Protein AF-A0A2V7MMH3-F1 (afdb_monomer)

Mean predicted aligned error: 7.25 Å

Radius of gyration: 15.66 Å; Cα contacts (8 Å, |Δi|>4): 198; chains: 1; bounding box: 38×40×40 Å

Structure (mmCIF, N/CA/C/O backbone):
data_AF-A0A2V7MMH3-F1
#
_entry.id   AF-A0A2V7MMH3-F1
#
loop_
_atom_site.group_PDB
_atom_site.id
_atom_site.type_symbol
_atom_site.label_atom_id
_atom_site.label_alt_id
_atom_site.label_comp_id
_atom_site.label_asym_id
_atom_site.label_entity_id
_atom_site.label_seq_id
_atom_site.pdbx_PDB_ins_code
_atom_site.Cartn_x
_atom_site.Cartn_y
_atom_site.Cartn_z
_atom_site.occupancy
_atom_site.B_iso_or_equiv
_atom_site.auth_seq_id
_atom_site.auth_comp_id
_atom_site.auth_asym_id
_atom_site.auth_atom_id
_atom_site.pdbx_PDB_model_num
ATOM 1 N N . MET A 1 1 ? -11.528 -7.499 -0.938 1.00 85.56 1 MET A N 1
ATOM 2 C CA . MET A 1 1 ? -12.325 -6.264 -0.757 1.00 85.56 1 MET A CA 1
ATOM 3 C C . MET A 1 1 ? -13.768 -6.545 -0.390 1.00 85.56 1 MET A C 1
ATOM 5 O O . MET A 1 1 ? -14.197 -6.032 0.630 1.00 85.56 1 MET A O 1
ATOM 9 N N . ARG A 1 2 ? -14.490 -7.397 -1.131 1.00 89.44 2 ARG A N 1
ATOM 10 C CA . ARG A 1 2 ? -15.883 -7.765 -0.818 1.00 89.44 2 ARG A CA 1
ATOM 11 C C . ARG A 1 2 ? -16.135 -8.119 0.651 1.00 89.44 2 ARG A C 1
ATOM 13 O O . ARG A 1 2 ? -16.990 -7.501 1.267 1.00 89.44 2 ARG A O 1
ATOM 20 N N . GLU A 1 3 ? -15.343 -9.028 1.216 1.00 91.62 3 GLU A N 1
ATOM 21 C CA . GLU A 1 3 ? -15.500 -9.434 2.622 1.00 91.62 3 GLU A CA 1
ATOM 22 C C . GLU A 1 3 ? -15.171 -8.311 3.615 1.00 91.62 3 GLU A C 1
ATOM 24 O O . GLU A 1 3 ? -15.843 -8.171 4.630 1.00 91.62 3 GLU A O 1
ATOM 29 N N . LEU A 1 4 ? -14.188 -7.456 3.306 1.00 90.50 4 LEU A N 1
ATOM 30 C CA . LEU A 1 4 ? -13.890 -6.278 4.129 1.00 90.50 4 LEU A CA 1
ATOM 31 C C . LEU A 1 4 ? -15.087 -5.324 4.143 1.00 90.50 4 LEU A C 1
ATOM 33 O O . LEU A 1 4 ? -15.535 -4.919 5.209 1.00 90.50 4 LEU A O 1
ATOM 37 N N . VAL A 1 5 ? -15.650 -5.032 2.968 1.00 91.38 5 VAL A N 1
ATOM 38 C CA . VAL A 1 5 ? -16.828 -4.168 2.823 1.00 91.38 5 VAL A CA 1
ATOM 39 C C . VAL A 1 5 ? -18.045 -4.774 3.526 1.00 91.38 5 VAL A C 1
ATOM 41 O O . VAL A 1 5 ? -18.727 -4.066 4.263 1.00 91.38 5 VAL A O 1
ATOM 44 N N . ALA A 1 6 ? -18.296 -6.076 3.358 1.00 93.94 6 ALA A N 1
ATOM 45 C CA . ALA A 1 6 ? -19.392 -6.782 4.022 1.00 93.94 6 ALA A CA 1
ATOM 46 C C . ALA A 1 6 ? -19.256 -6.762 5.556 1.00 93.94 6 ALA A C 1
ATOM 48 O O . ALA A 1 6 ? -20.254 -6.634 6.261 1.00 93.94 6 ALA A O 1
ATOM 49 N N . ALA A 1 7 ? -18.026 -6.818 6.072 1.00 94.31 7 ALA A N 1
ATOM 50 C CA . ALA A 1 7 ? -17.721 -6.700 7.497 1.00 94.31 7 ALA A CA 1
ATOM 51 C C . ALA A 1 7 ? -17.667 -5.243 8.009 1.00 94.31 7 ALA A C 1
ATOM 53 O O . ALA A 1 7 ? -17.282 -5.014 9.158 1.00 94.31 7 ALA A O 1
ATOM 54 N N . GLY A 1 8 ? -18.001 -4.252 7.173 1.00 94.44 8 GLY A N 1
ATOM 55 C CA . GLY A 1 8 ? -17.945 -2.832 7.531 1.00 94.44 8 GLY A CA 1
ATOM 56 C C . GLY A 1 8 ? -16.526 -2.304 7.769 1.00 94.44 8 GLY A C 1
ATOM 57 O O . GLY A 1 8 ? -16.354 -1.306 8.466 1.00 94.44 8 GLY A O 1
ATOM 58 N N . LYS A 1 9 ? -15.504 -2.976 7.228 1.00 92.69 9 LYS A N 1
ATOM 59 C CA . LYS A 1 9 ? -14.095 -2.596 7.361 1.00 92.69 9 LYS A CA 1
ATOM 60 C C . LYS A 1 9 ? -13.674 -1.655 6.235 1.00 92.69 9 LYS A C 1
ATOM 62 O O . LYS A 1 9 ? -13.939 -1.918 5.060 1.00 92.69 9 LYS A O 1
ATOM 67 N N . SER A 1 10 ? -12.987 -0.570 6.587 1.00 94.81 10 SER A N 1
ATOM 68 C CA . SER A 1 10 ? -12.444 0.374 5.605 1.00 94.81 10 SER A CA 1
ATOM 69 C C . SER A 1 10 ? -11.209 -0.196 4.905 1.00 94.81 10 SER A C 1
ATOM 71 O O . SER A 1 10 ? -10.409 -0.906 5.516 1.00 94.81 10 SER A O 1
ATOM 73 N N . TRP A 1 11 ? -11.031 0.129 3.623 1.00 95.56 11 TRP A N 1
ATOM 74 C CA . TRP A 1 11 ? -9.849 -0.262 2.857 1.00 95.56 11 TRP A CA 1
ATOM 75 C C . TRP A 1 11 ? -9.414 0.843 1.892 1.00 95.56 11 TRP A C 1
ATOM 77 O O . TRP A 1 11 ? -10.263 1.587 1.404 1.00 95.56 11 TRP A O 1
ATOM 87 N N . LYS A 1 12 ? -8.111 0.937 1.601 1.00 96.81 12 LYS A N 1
ATOM 88 C CA . LYS A 1 12 ? -7.567 1.742 0.494 1.00 96.81 12 LYS A CA 1
ATOM 89 C C . LYS A 1 12 ? -6.390 1.043 -0.183 1.00 96.81 12 LYS A C 1
ATOM 91 O O . LYS A 1 12 ? -5.650 0.292 0.455 1.00 96.81 12 LYS A O 1
ATOM 96 N N . ALA A 1 13 ? -6.225 1.317 -1.475 1.00 96.00 13 ALA A N 1
ATOM 97 C CA . ALA A 1 13 ? -5.031 0.994 -2.244 1.00 96.00 13 ALA A CA 1
ATOM 98 C C . ALA A 1 13 ? -4.233 2.278 -2.500 1.00 96.00 13 ALA A C 1
ATOM 100 O O . ALA A 1 13 ? -4.731 3.185 -3.165 1.00 96.00 13 ALA A O 1
ATOM 101 N N . TYR A 1 14 ? -3.013 2.346 -1.979 1.00 97.62 14 TYR A N 1
ATOM 102 C CA . TYR A 1 14 ? -2.077 3.451 -2.158 1.00 97.62 14 TYR A CA 1
ATOM 103 C C . TYR A 1 14 ? -1.096 3.092 -3.274 1.00 97.62 14 TYR A C 1
ATOM 105 O O . TYR A 1 14 ? -0.255 2.210 -3.102 1.00 97.62 14 TYR A O 1
ATOM 113 N N . ILE A 1 15 ? -1.230 3.748 -4.425 1.00 97.19 15 ILE A N 1
ATOM 114 C CA . ILE A 1 15 ? -0.574 3.329 -5.669 1.00 97.19 15 ILE A CA 1
ATOM 115 C C . ILE A 1 15 ? 0.358 4.436 -6.155 1.00 97.19 15 ILE A C 1
ATOM 117 O O . ILE A 1 15 ? -0.065 5.571 -6.404 1.00 97.19 15 ILE A O 1
ATOM 121 N N . GLU A 1 16 ? 1.644 4.133 -6.283 1.00 96.31 16 GLU A N 1
ATOM 122 C CA . GLU A 1 16 ? 2.617 5.084 -6.809 1.00 96.31 16 GLU A CA 1
ATOM 123 C C . GLU A 1 16 ? 2.469 5.195 -8.334 1.00 96.31 16 GLU A C 1
ATOM 125 O O . GLU A 1 16 ? 2.313 4.198 -9.035 1.00 96.31 16 GLU A O 1
ATOM 130 N N . GLY A 1 17 ? 2.461 6.423 -8.858 1.00 94.75 17 GLY A N 1
ATOM 131 C CA . GLY A 1 17 ? 2.187 6.683 -10.278 1.00 94.75 17 GLY A CA 1
ATOM 132 C C . GLY A 1 17 ? 0.702 6.798 -10.640 1.00 94.75 17 GLY A C 1
ATOM 133 O O . GLY A 1 17 ? 0.387 7.077 -11.793 1.00 94.75 17 GLY A O 1
ATOM 134 N N . TYR A 1 18 ? -0.228 6.655 -9.686 1.00 95.94 18 TYR A N 1
ATOM 135 C CA . TYR A 1 18 ? -1.660 6.856 -9.947 1.00 95.94 18 TYR A CA 1
ATOM 136 C C . TYR A 1 18 ? -1.958 8.234 -10.583 1.00 95.94 18 TYR A C 1
ATOM 138 O O . TYR A 1 18 ? -1.438 9.240 -10.096 1.00 95.94 18 TYR A O 1
ATOM 146 N N . PRO A 1 19 ? -2.821 8.325 -11.620 1.00 93.94 19 PRO A N 1
ATOM 147 C CA . PRO A 1 19 ? -3.635 7.252 -12.210 1.00 93.94 19 PRO A CA 1
ATOM 148 C C . PRO A 1 19 ? -2.939 6.434 -13.315 1.00 93.94 19 PRO A C 1
ATOM 150 O O . PRO A 1 19 ? -3.541 5.498 -13.832 1.00 93.94 19 PRO A O 1
ATOM 153 N N . SER A 1 20 ? -1.691 6.747 -13.663 1.00 94.00 20 SER A N 1
ATOM 154 C CA . SER A 1 20 ? -0.904 6.080 -14.710 1.00 94.00 20 SER A CA 1
ATOM 155 C C . SER A 1 20 ? 0.069 5.055 -14.111 1.00 94.00 20 SER A C 1
ATOM 157 O O . SER A 1 20 ? 1.282 5.257 -14.112 1.00 94.00 20 SER A O 1
ATOM 159 N N . TYR A 1 21 ? -0.474 3.964 -13.573 1.00 93.56 21 TYR A N 1
ATOM 160 C CA . TYR A 1 21 ? 0.273 2.880 -12.922 1.00 93.56 21 TYR A CA 1
ATOM 161 C C . TYR A 1 21 ? 0.212 1.582 -13.737 1.00 93.56 21 TYR A C 1
ATOM 163 O O . TYR A 1 21 ? -0.660 1.414 -14.593 1.00 93.56 21 TYR A O 1
ATOM 171 N N . ASP A 1 22 ? 1.108 0.636 -13.444 1.00 91.50 22 ASP A N 1
ATOM 172 C CA . ASP A 1 22 ? 1.017 -0.710 -14.009 1.00 91.50 22 ASP A CA 1
ATOM 173 C C . ASP A 1 22 ? -0.076 -1.512 -13.286 1.00 91.50 22 ASP A C 1
ATOM 175 O O . ASP A 1 22 ? 0.079 -1.957 -12.144 1.00 91.50 22 ASP A O 1
ATOM 179 N N . ALA A 1 23 ? -1.211 -1.686 -13.964 1.00 91.62 23 ALA A N 1
ATOM 180 C CA . ALA A 1 23 ? -2.365 -2.388 -13.422 1.00 91.62 23 ALA A CA 1
ATOM 181 C C . ALA A 1 23 ? -2.066 -3.849 -13.059 1.00 91.62 23 ALA A C 1
ATOM 183 O O . ALA A 1 23 ? -2.749 -4.387 -12.188 1.00 91.62 23 ALA A O 1
ATOM 184 N N . ASN A 1 24 ? -1.047 -4.482 -13.656 1.00 89.75 24 ASN A N 1
ATOM 185 C CA . ASN A 1 24 ? -0.671 -5.867 -13.352 1.00 89.75 24 ASN A CA 1
ATOM 186 C C . ASN A 1 24 ? -0.287 -6.071 -11.876 1.00 89.75 24 ASN A C 1
ATOM 188 O O . ASN A 1 24 ? -0.512 -7.156 -11.346 1.00 89.75 24 ASN A O 1
ATOM 192 N N . HIS A 1 25 ? 0.181 -5.021 -11.189 1.00 88.44 25 HIS A N 1
ATOM 193 C CA . HIS A 1 25 ? 0.586 -5.062 -9.771 1.00 88.44 25 HIS A CA 1
ATOM 194 C C . HIS A 1 25 ? -0.485 -4.542 -8.814 1.00 88.44 25 HIS A C 1
ATOM 196 O O . HIS A 1 25 ? -0.281 -4.467 -7.601 1.00 88.44 25 HIS A O 1
ATOM 202 N N . VAL A 1 26 ? -1.659 -4.198 -9.347 1.00 91.94 26 VAL A N 1
ATOM 203 C CA . VAL A 1 26 ? -2.787 -3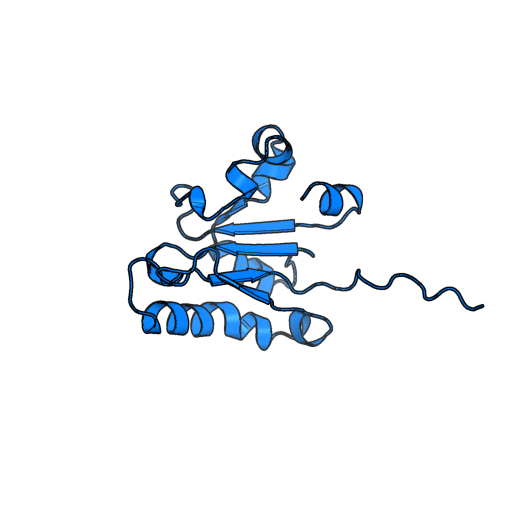.681 -8.576 1.00 91.94 26 VAL A CA 1
ATOM 204 C C . VAL A 1 26 ? -4.017 -4.545 -8.872 1.00 91.94 26 VAL A C 1
ATOM 206 O O . VAL A 1 26 ? -4.860 -4.157 -9.687 1.00 91.94 26 VAL A O 1
ATOM 209 N N . PRO A 1 27 ? -4.178 -5.704 -8.197 1.00 91.19 27 PRO A N 1
ATOM 210 C CA . PRO A 1 27 ? -5.286 -6.636 -8.432 1.00 91.19 27 PRO A CA 1
ATOM 211 C C . PRO A 1 27 ? -6.674 -5.982 -8.382 1.00 91.19 27 PRO A C 1
ATOM 213 O O . PRO A 1 27 ? -7.569 -6.356 -9.140 1.00 91.19 27 PRO A O 1
ATOM 216 N N . MET A 1 28 ? -6.848 -4.958 -7.537 1.00 91.62 28 MET A N 1
ATOM 217 C CA . MET A 1 28 ? -8.098 -4.201 -7.391 1.00 91.62 28 MET A CA 1
ATOM 218 C C . MET A 1 28 ? -8.593 -3.582 -8.696 1.00 91.62 28 MET A C 1
ATOM 220 O O . MET A 1 28 ? -9.801 -3.462 -8.890 1.00 91.62 28 MET A O 1
ATOM 224 N N . SER A 1 29 ? -7.682 -3.261 -9.613 1.00 91.94 29 SER A N 1
ATOM 225 C CA . SER A 1 29 ? -7.999 -2.718 -10.936 1.00 91.94 29 SER A CA 1
ATOM 226 C C . SER A 1 29 ? -8.815 -3.688 -11.788 1.00 91.94 29 SER A C 1
ATOM 228 O O . SER A 1 29 ? -9.487 -3.264 -12.723 1.00 91.94 29 SER A O 1
ATOM 230 N N . TYR A 1 30 ? -8.782 -4.988 -11.484 1.00 93.44 30 TYR A N 1
ATOM 231 C CA . TYR A 1 30 ? -9.476 -6.025 -12.247 1.00 93.44 30 TYR A CA 1
ATOM 232 C C . TYR A 1 30 ? -10.783 -6.486 -11.601 1.00 93.44 30 TYR A C 1
ATOM 234 O O . TYR A 1 30 ? -11.580 -7.173 -12.243 1.00 93.44 30 TYR A O 1
ATOM 242 N N . PHE A 1 31 ? -11.048 -6.108 -10.350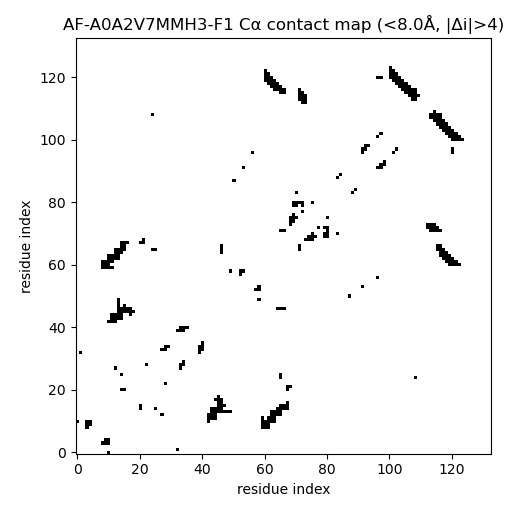 1.00 94.12 31 PHE A N 1
ATOM 243 C CA . PHE A 1 31 ? -12.254 -6.546 -9.658 1.00 94.12 31 PHE A CA 1
ATOM 244 C C . PHE A 1 31 ? -13.471 -5.735 -10.115 1.00 94.12 31 PHE A C 1
ATOM 246 O O . PHE A 1 31 ? -13.536 -4.513 -9.964 1.00 94.12 31 PHE A O 1
ATOM 253 N N . ALA A 1 32 ? -14.463 -6.425 -10.683 1.00 94.88 32 ALA A N 1
ATOM 254 C CA . ALA A 1 32 ? -15.667 -5.796 -11.225 1.00 94.88 32 ALA A CA 1
ATOM 255 C C . ALA A 1 32 ? -16.491 -5.057 -10.155 1.00 94.88 32 ALA A C 1
ATOM 257 O O . ALA A 1 32 ? -17.089 -4.026 -10.449 1.00 94.88 32 ALA A O 1
ATOM 258 N N . ASP A 1 33 ? -16.494 -5.547 -8.913 1.00 93.31 33 ASP A N 1
ATOM 259 C CA . ASP A 1 33 ? -17.164 -4.904 -7.775 1.00 93.31 33 ASP A CA 1
ATOM 260 C C . ASP A 1 33 ? -16.444 -3.645 -7.265 1.00 93.31 33 ASP A C 1
ATOM 262 O O . ASP A 1 33 ? -17.035 -2.877 -6.507 1.00 93.31 33 ASP A O 1
ATOM 266 N N . ILE A 1 34 ? -15.215 -3.393 -7.725 1.00 95.00 34 ILE A N 1
ATOM 267 C CA . ILE A 1 34 ? -14.509 -2.120 -7.548 1.00 95.00 34 ILE A CA 1
ATOM 268 C C . ILE A 1 34 ? -14.753 -1.229 -8.763 1.00 95.00 34 ILE A C 1
ATOM 270 O O . ILE A 1 34 ? -15.281 -0.129 -8.626 1.00 95.00 34 ILE A O 1
ATOM 274 N N . ARG A 1 35 ? -14.446 -1.720 -9.970 1.00 93.44 35 ARG A N 1
ATOM 275 C CA . ARG A 1 35 ? -14.559 -0.945 -11.216 1.00 93.44 35 ARG A CA 1
ATOM 276 C C . ARG A 1 35 ? -15.955 -0.394 -11.488 1.00 93.44 35 ARG A C 1
ATOM 278 O O . ARG A 1 35 ? -16.081 0.716 -11.993 1.00 93.44 35 ARG A O 1
ATOM 285 N N . ASN A 1 36 ? -16.991 -1.171 -11.182 1.00 95.62 36 ASN A N 1
ATOM 286 C CA . ASN A 1 36 ? -18.376 -0.797 -11.469 1.00 95.62 36 ASN A CA 1
ATOM 287 C C . ASN A 1 36 ? -19.053 -0.094 -10.281 1.00 95.62 36 ASN A C 1
ATOM 289 O O . ASN A 1 36 ? -20.252 0.171 -10.332 1.00 95.62 36 ASN A O 1
ATOM 293 N N . ASN A 1 37 ? -18.314 0.196 -9.206 1.00 96.25 37 ASN A N 1
ATOM 294 C CA . ASN A 1 37 ? -18.823 0.870 -8.020 1.00 96.25 37 ASN A CA 1
ATOM 295 C C . ASN A 1 37 ? -17.965 2.113 -7.725 1.00 96.25 37 ASN A C 1
ATOM 297 O O . ASN A 1 37 ? -16.877 1.976 -7.165 1.00 96.25 37 ASN A O 1
ATOM 301 N N . PRO A 1 38 ? -18.446 3.332 -8.037 1.00 96.31 38 PRO A N 1
ATOM 302 C CA . PRO A 1 38 ? -17.680 4.564 -7.843 1.00 96.31 38 PRO A CA 1
ATOM 303 C C . PRO A 1 38 ? -17.170 4.768 -6.411 1.00 96.31 38 PRO A C 1
ATOM 305 O O . PRO A 1 38 ? -16.063 5.263 -6.219 1.00 96.31 38 PRO A O 1
ATOM 308 N N . THR A 1 39 ? -17.936 4.342 -5.401 1.00 95.69 39 THR A N 1
ATOM 309 C CA . THR A 1 39 ? -17.518 4.417 -3.995 1.00 95.69 39 THR A CA 1
ATOM 310 C C . THR A 1 39 ? -16.323 3.510 -3.713 1.00 95.69 39 THR A C 1
ATOM 312 O O . THR A 1 39 ? -15.429 3.895 -2.971 1.00 95.69 39 THR A O 1
ATOM 315 N N . GLN A 1 40 ? -16.283 2.316 -4.307 1.00 96.44 40 GLN A N 1
ATOM 316 C CA . GLN A 1 40 ? -15.152 1.400 -4.143 1.00 96.44 40 GLN A CA 1
ATOM 317 C C . GLN A 1 40 ? -13.956 1.817 -5.001 1.00 96.44 40 GLN A C 1
ATOM 319 O O . GLN A 1 40 ? -12.822 1.731 -4.540 1.00 96.44 40 GLN A O 1
ATOM 324 N N . ALA A 1 41 ? -14.192 2.316 -6.216 1.00 96.25 41 ALA A N 1
ATOM 325 C CA . ALA A 1 41 ? -13.143 2.861 -7.071 1.00 96.25 41 ALA A CA 1
ATOM 326 C C . ALA A 1 41 ? -12.418 4.049 -6.410 1.00 96.25 41 ALA A C 1
ATOM 328 O O . ALA A 1 41 ? -11.204 4.172 -6.543 1.00 96.25 41 ALA A O 1
ATOM 329 N N . ALA A 1 42 ? 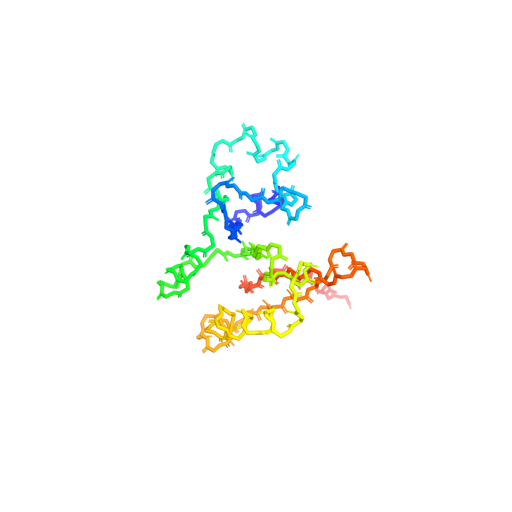-13.129 4.868 -5.625 1.00 96.94 42 ALA A N 1
ATOM 330 C CA . ALA A 1 42 ? -12.548 5.983 -4.874 1.00 96.94 42 ALA A CA 1
ATOM 331 C C . ALA A 1 42 ? -11.549 5.563 -3.774 1.00 96.94 42 ALA A C 1
ATOM 333 O O . ALA A 1 42 ? -10.812 6.408 -3.270 1.00 96.94 42 ALA A O 1
ATOM 334 N N . ASN A 1 43 ? -11.488 4.276 -3.410 1.00 97.44 43 ASN A N 1
ATOM 335 C CA . ASN A 1 43 ? -10.493 3.757 -2.465 1.00 97.44 43 ASN A CA 1
ATOM 336 C C . ASN A 1 43 ? -9.122 3.502 -3.114 1.00 97.44 43 ASN A C 1
ATOM 338 O O . ASN A 1 43 ? -8.162 3.205 -2.401 1.00 97.44 43 ASN A O 1
ATOM 342 N N . MET A 1 44 ? -9.008 3.602 -4.442 1.00 97.56 44 MET A N 1
ATOM 343 C CA . MET A 1 44 ? -7.729 3.583 -5.154 1.00 97.56 44 MET A CA 1
ATOM 344 C C . MET A 1 44 ? -7.208 5.015 -5.266 1.00 97.56 44 MET A C 1
ATOM 346 O O . MET A 1 44 ? -7.819 5.858 -5.920 1.00 97.56 44 MET A O 1
ATOM 350 N N . VAL A 1 45 ? -6.097 5.299 -4.591 1.00 98.06 45 VAL A N 1
ATOM 351 C CA . VAL A 1 45 ? -5.582 6.660 -4.410 1.00 98.06 45 VAL A CA 1
ATOM 352 C C . VAL A 1 45 ? -4.090 6.743 -4.741 1.00 98.06 45 VAL A C 1
ATOM 354 O O . VAL A 1 45 ? -3.382 5.734 -4.651 1.00 98.06 45 VAL A O 1
ATOM 357 N N . PRO A 1 46 ? -3.573 7.940 -5.083 1.00 98.31 46 PRO A N 1
ATOM 358 C CA . PRO A 1 46 ? -2.136 8.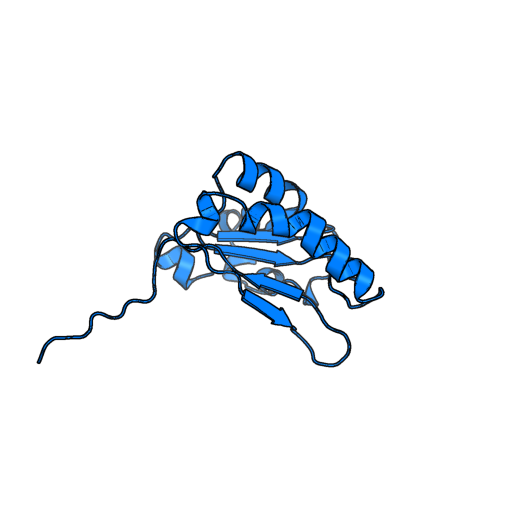161 -5.175 1.00 98.31 46 PRO A CA 1
ATOM 359 C C . PRO A 1 46 ? -1.415 7.779 -3.884 1.00 98.31 46 PRO A C 1
ATOM 361 O O . PRO A 1 46 ? -1.886 8.080 -2.786 1.00 98.31 46 PRO A O 1
ATOM 364 N N . PHE A 1 47 ? -0.237 7.169 -4.018 1.00 97.69 47 PHE A N 1
ATOM 365 C CA . PHE A 1 47 ? 0.582 6.767 -2.874 1.00 97.69 47 PHE A CA 1
ATOM 366 C C . PHE A 1 47 ? 0.906 7.925 -1.920 1.00 97.69 47 PHE A C 1
ATOM 368 O O . PHE A 1 47 ? 0.979 7.721 -0.713 1.00 97.6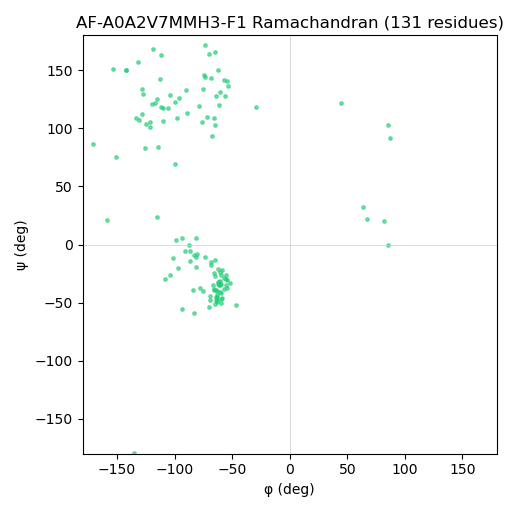9 47 PHE A O 1
ATOM 375 N N . THR A 1 48 ? 1.001 9.160 -2.421 1.00 97.56 48 THR A N 1
ATOM 376 C CA . THR A 1 48 ? 1.222 10.359 -1.594 1.00 97.56 48 THR A CA 1
ATOM 377 C C . THR A 1 48 ? 0.178 10.546 -0.485 1.00 97.56 48 THR A C 1
ATOM 379 O O . THR A 1 48 ? 0.503 11.105 0.561 1.00 97.56 48 THR A O 1
ATOM 382 N N . GLN A 1 49 ? -1.042 10.021 -0.653 1.00 98.44 49 GLN A N 1
ATOM 383 C CA . GLN A 1 49 ? -2.087 10.043 0.374 1.00 98.44 49 GLN A CA 1
ATOM 384 C C . GLN A 1 49 ? -1.723 9.201 1.610 1.00 98.44 49 GLN A C 1
ATOM 386 O O . GLN A 1 49 ? -2.222 9.478 2.698 1.00 98.44 49 GLN A O 1
ATOM 391 N N . PHE A 1 50 ? -0.851 8.194 1.475 1.00 96.88 50 PHE A N 1
ATOM 392 C CA . PHE A 1 50 ? -0.449 7.320 2.581 1.00 96.88 50 PHE A CA 1
ATOM 393 C C . PHE A 1 50 ? 0.192 8.110 3.725 1.00 96.88 50 PHE A C 1
ATOM 395 O O . PHE A 1 50 ? -0.203 7.953 4.878 1.00 96.88 50 PHE A O 1
ATOM 402 N N . ALA A 1 51 ? 1.129 9.008 3.407 1.00 96.44 51 ALA A N 1
ATOM 403 C CA . ALA A 1 51 ? 1.799 9.834 4.408 1.00 96.44 51 ALA A CA 1
ATOM 404 C C . ALA A 1 51 ? 0.819 10.782 5.118 1.00 96.44 51 ALA A C 1
ATOM 406 O O . ALA A 1 51 ? 0.897 10.953 6.334 1.00 96.44 51 ALA A O 1
ATOM 407 N N . THR A 1 52 ? -0.136 11.359 4.380 1.00 97.69 52 THR A N 1
ATOM 408 C CA . THR A 1 52 ? -1.198 12.201 4.951 1.00 97.69 52 THR A CA 1
ATOM 409 C C . THR A 1 52 ? -2.104 11.407 5.889 1.00 97.69 52 THR A C 1
ATOM 411 O O . THR A 1 52 ? -2.363 11.846 7.007 1.00 97.69 52 THR A O 1
ATOM 414 N N . ASP A 1 53 ? -2.563 10.229 5.463 1.00 96.44 53 ASP A N 1
ATOM 415 C CA . ASP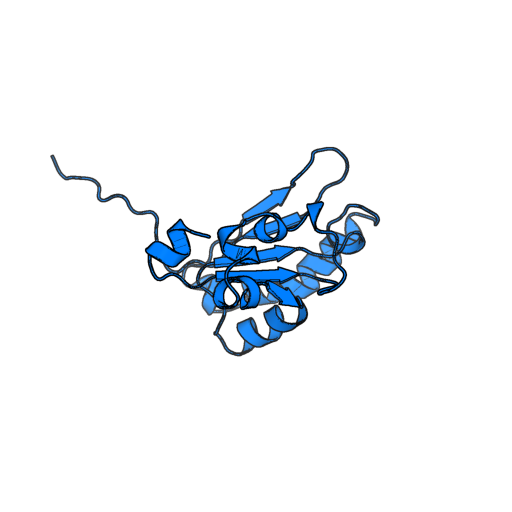 A 1 53 ? -3.437 9.382 6.275 1.00 96.44 53 ASP A CA 1
ATOM 416 C C . ASP A 1 53 ? -2.711 8.856 7.525 1.00 96.44 53 ASP A C 1
ATOM 418 O O . ASP A 1 53 ? -3.302 8.809 8.603 1.00 96.44 53 ASP A O 1
ATOM 422 N N . LEU A 1 54 ? -1.424 8.508 7.408 1.00 94.56 54 LEU A N 1
ATOM 423 C CA . LEU A 1 54 ? -0.581 8.100 8.533 1.00 94.56 54 LEU A CA 1
ATOM 424 C C . LEU A 1 54 ? -0.409 9.237 9.547 1.00 94.56 54 LEU A C 1
ATOM 426 O O . LEU A 1 54 ? -0.641 9.028 10.736 1.00 94.56 54 LEU A O 1
ATOM 430 N N . ALA A 1 55 ? -0.049 10.439 9.089 1.00 95.19 55 ALA A N 1
ATOM 431 C CA . ALA A 1 55 ? 0.161 11.596 9.960 1.00 95.19 55 ALA A CA 1
ATOM 432 C C . ALA A 1 55 ? -1.116 12.015 10.708 1.00 95.19 55 ALA A C 1
ATOM 434 O O . ALA A 1 55 ? -1.046 12.445 11.858 1.00 95.19 55 ALA A O 1
ATOM 435 N N . ASN A 1 56 ? -2.281 11.851 10.076 1.00 95.62 56 ASN A N 1
ATOM 436 C CA . ASN A 1 56 ? -3.578 12.187 10.665 1.00 95.62 56 ASN A CA 1
ATOM 437 C C . ASN A 1 56 ? -4.192 11.048 11.496 1.00 95.62 56 ASN A C 1
ATOM 439 O O . ASN A 1 56 ? -5.249 11.232 12.096 1.00 95.62 56 ASN A O 1
ATOM 443 N N . GLY A 1 57 ? -3.574 9.865 11.513 1.00 92.56 57 GLY A N 1
ATOM 444 C CA . GLY A 1 57 ? -4.130 8.675 12.155 1.00 92.56 57 GLY A CA 1
ATOM 445 C C . GLY A 1 57 ? -5.430 8.167 11.538 1.00 92.56 57 GLY A C 1
ATOM 446 O O . GLY A 1 57 ? -6.273 7.603 12.229 1.00 92.56 57 GLY A O 1
ATOM 447 N N . THR A 1 58 ? -5.583 8.351 10.229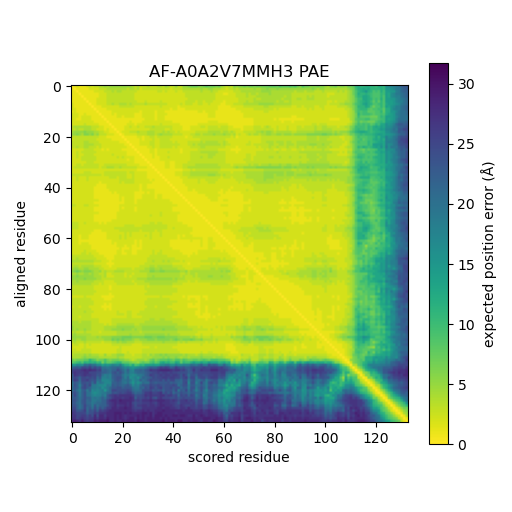 1.00 94.44 58 THR A N 1
ATOM 448 C CA . THR A 1 58 ? -6.771 7.981 9.448 1.00 94.44 58 THR A CA 1
ATOM 449 C C . THR A 1 58 ? -6.483 6.887 8.419 1.00 94.44 58 THR A C 1
ATOM 451 O O . THR A 1 58 ? -7.185 6.789 7.409 1.00 94.44 58 THR A O 1
ATOM 454 N N . LEU A 1 59 ? -5.443 6.074 8.634 1.00 93.75 59 LEU A N 1
ATOM 455 C CA . LEU A 1 59 ? -5.218 4.879 7.819 1.00 93.75 59 LEU A CA 1
ATOM 456 C C . LEU A 1 59 ? -6.449 3.954 7.881 1.00 93.75 59 LEU A C 1
ATOM 458 O O . LEU A 1 59 ? -7.079 3.828 8.935 1.00 93.75 59 LEU A O 1
ATOM 462 N N . PRO A 1 60 ? -6.823 3.304 6.766 1.00 94.25 60 PRO A N 1
ATOM 463 C CA . PRO A 1 60 ? -7.914 2.347 6.759 1.00 94.25 60 PRO A CA 1
ATOM 464 C C . PRO A 1 60 ? -7.523 1.074 7.511 1.00 94.25 60 PRO A C 1
ATOM 466 O O . PRO A 1 60 ? -6.347 0.765 7.690 1.00 94.25 60 PRO A O 1
ATOM 469 N N . GLN A 1 61 ? -8.529 0.274 7.857 1.00 92.62 61 GLN A N 1
ATOM 470 C CA . GLN A 1 61 ? -8.322 -1.030 8.487 1.00 92.62 61 GLN A CA 1
ATOM 471 C C . GLN A 1 61 ? -7.691 -2.062 7.553 1.00 92.62 61 GLN A C 1
ATOM 473 O O . GLN A 1 61 ? -7.277 -3.107 8.042 1.00 92.62 61 GLN A O 1
ATOM 478 N N . PHE A 1 62 ? -7.679 -1.806 6.239 1.00 93.75 62 PHE A N 1
ATOM 479 C CA . PHE A 1 62 ? -6.907 -2.534 5.239 1.00 93.75 62 PHE A CA 1
ATOM 480 C C . PHE A 1 62 ? -6.188 -1.583 4.282 1.00 93.75 62 PHE A C 1
ATOM 482 O O . PHE A 1 62 ? -6.818 -0.949 3.434 1.00 93.75 62 PHE A O 1
ATOM 489 N N . SER A 1 63 ? -4.864 -1.506 4.396 1.00 95.00 63 SER A N 1
ATOM 490 C CA . SER A 1 63 ? -4.010 -0.758 3.465 1.00 95.00 63 SER A CA 1
ATOM 491 C C . SER A 1 63 ? -3.275 -1.707 2.523 1.00 95.00 63 SER A C 1
ATOM 493 O O . SER A 1 63 ? -2.613 -2.635 2.985 1.00 95.00 63 SER A O 1
ATOM 495 N N . PHE A 1 64 ? -3.360 -1.445 1.219 1.00 94.50 64 PHE A N 1
ATOM 496 C CA . PHE A 1 64 ? -2.586 -2.133 0.185 1.00 94.50 64 PHE A CA 1
ATOM 497 C C . PHE A 1 64 ? -1.687 -1.126 -0.513 1.00 94.50 64 PHE A C 1
ATOM 499 O O . PHE A 1 64 ? -2.185 -0.134 -1.038 1.00 94.50 64 PHE A O 1
ATOM 506 N N . ILE A 1 65 ? -0.380 -1.350 -0.494 1.00 96.06 65 ILE A N 1
ATOM 507 C CA . ILE A 1 65 ? 0.591 -0.392 -1.023 1.00 96.06 65 ILE A CA 1
ATOM 508 C C . ILE A 1 65 ? 1.305 -1.015 -2.216 1.00 96.06 65 ILE A C 1
ATOM 510 O O . ILE A 1 65 ? 1.898 -2.084 -2.076 1.00 96.06 65 ILE A O 1
ATOM 514 N N . THR A 1 66 ? 1.278 -0.316 -3.349 1.00 94.56 66 THR A N 1
ATOM 515 C CA . THR A 1 66 ? 1.954 -0.720 -4.587 1.00 94.56 66 THR A CA 1
ATOM 516 C C . THR A 1 66 ? 2.935 0.379 -5.005 1.00 94.56 66 THR A C 1
ATOM 518 O O . THR A 1 66 ? 2.488 1.433 -5.475 1.00 94.56 66 THR A O 1
ATOM 521 N N . PRO A 1 67 ? 4.253 0.176 -4.820 1.00 95.00 67 PRO A N 1
ATOM 522 C CA . PRO A 1 67 ? 5.276 1.060 -5.375 1.00 95.00 67 PRO A CA 1
ATOM 523 C C . PRO A 1 67 ? 5.269 1.022 -6.911 1.00 95.00 67 PRO A C 1
ATOM 525 O O . PRO A 1 67 ? 4.669 0.137 -7.521 1.00 95.00 67 PRO A O 1
ATOM 528 N N . ASN A 1 68 ? 5.940 1.977 -7.553 1.00 93.69 68 ASN A N 1
ATOM 529 C CA . ASN A 1 68 ? 6.135 1.932 -9.004 1.00 93.69 68 ASN A CA 1
ATOM 530 C C . ASN A 1 68 ? 7.177 0.861 -9.391 1.00 93.69 68 ASN A C 1
ATOM 532 O O . ASN A 1 68 ? 7.880 0.342 -8.529 1.00 93.69 68 ASN A O 1
ATOM 536 N N . LEU A 1 69 ? 7.334 0.591 -10.691 1.00 90.88 69 LEU A N 1
ATOM 537 C CA . LEU A 1 69 ? 8.233 -0.457 -11.207 1.00 90.88 69 LEU A CA 1
ATOM 538 C C . LEU A 1 69 ? 9.717 -0.289 -10.821 1.00 90.88 69 LEU A C 1
ATOM 540 O O . LEU A 1 69 ? 10.485 -1.242 -10.858 1.00 90.88 69 LEU A O 1
ATOM 544 N N . CYS A 1 70 ? 10.167 0.916 -10.468 1.00 90.94 70 CYS A N 1
ATOM 545 C CA . CYS A 1 70 ? 11.531 1.117 -9.974 1.00 90.94 70 CYS A CA 1
ATOM 546 C C . CYS A 1 70 ? 11.615 0.831 -8.465 1.00 90.94 70 CYS A C 1
ATOM 548 O O . CYS A 1 70 ? 12.572 0.234 -7.976 1.00 90.94 70 CYS A O 1
ATOM 550 N N . ASN A 1 71 ? 10.594 1.233 -7.716 1.00 92.56 71 ASN A N 1
ATOM 551 C CA . ASN A 1 71 ? 10.562 1.133 -6.262 1.00 92.56 71 ASN A CA 1
ATOM 552 C C . ASN A 1 71 ? 10.046 -0.218 -5.745 1.00 92.56 71 ASN A C 1
ATOM 554 O O . ASN A 1 71 ? 10.227 -0.519 -4.567 1.00 92.56 71 ASN A O 1
ATOM 558 N N . ASP A 1 72 ? 9.418 -1.035 -6.593 1.00 86.00 72 ASP A N 1
ATOM 559 C CA . ASP A 1 72 ? 8.938 -2.369 -6.228 1.00 86.00 72 ASP A CA 1
ATOM 560 C C . ASP A 1 72 ? 10.032 -3.444 -6.312 1.00 86.00 72 ASP A C 1
ATOM 562 O O . ASP A 1 72 ? 9.809 -4.510 -5.747 1.00 86.00 72 ASP A O 1
ATOM 566 N N . ALA A 1 73 ? 11.209 -3.110 -6.875 1.00 86.25 73 ALA A N 1
ATOM 567 C CA . ALA A 1 73 ? 12.346 -3.974 -7.237 1.00 86.25 73 ALA A CA 1
ATOM 568 C C . ALA A 1 73 ? 12.238 -4.730 -8.583 1.00 86.25 73 ALA A C 1
ATOM 570 O O . ALA A 1 73 ? 12.991 -5.682 -8.821 1.00 86.25 73 ALA A O 1
ATOM 571 N N . HIS A 1 74 ? 11.385 -4.264 -9.499 1.00 85.50 74 HIS A N 1
ATOM 572 C CA . HIS A 1 74 ? 11.283 -4.829 -10.842 1.00 85.50 74 HIS A CA 1
ATOM 573 C C . HIS A 1 74 ? 12.328 -4.284 -11.831 1.00 85.50 74 HIS A C 1
ATOM 575 O O . HIS A 1 74 ? 13.112 -5.051 -12.388 1.00 85.50 74 HIS A O 1
ATOM 581 N N . ASP A 1 75 ? 12.350 -2.966 -12.049 1.00 88.00 75 ASP A N 1
ATOM 582 C CA . ASP A 1 75 ? 13.165 -2.309 -13.086 1.00 88.00 75 ASP A CA 1
ATOM 583 C C . ASP A 1 75 ? 14.492 -1.753 -12.548 1.00 88.00 75 ASP A C 1
ATOM 585 O O . ASP A 1 75 ? 15.428 -1.491 -13.307 1.00 88.00 75 ASP A O 1
ATOM 589 N N . CYS A 1 76 ? 14.576 -1.544 -11.233 1.00 89.69 76 CYS A N 1
ATOM 590 C CA . CYS A 1 76 ? 15.718 -0.927 -10.566 1.00 89.69 76 CYS A CA 1
ATOM 591 C C . CYS A 1 76 ? 16.373 -1.871 -9.550 1.00 89.69 76 CYS A C 1
ATOM 593 O O . CYS A 1 76 ? 15.852 -2.928 -9.198 1.00 89.69 76 CYS A O 1
ATOM 595 N N . ALA A 1 77 ? 17.5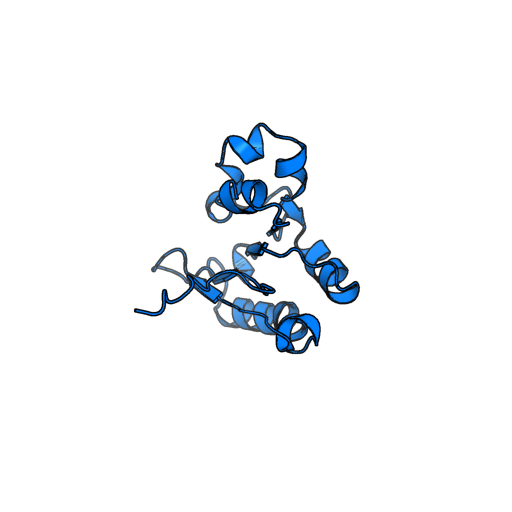57 -1.486 -9.069 1.00 89.31 77 ALA A N 1
ATOM 596 C CA . ALA A 1 77 ? 18.308 -2.280 -8.104 1.00 89.31 77 ALA A CA 1
ATOM 597 C C . ALA A 1 77 ? 17.550 -2.450 -6.776 1.00 89.31 77 ALA A C 1
ATOM 599 O O . ALA A 1 77 ? 16.860 -1.540 -6.322 1.00 89.31 77 ALA A O 1
ATOM 600 N N . LEU A 1 78 ? 17.787 -3.571 -6.085 1.00 87.69 78 LEU A N 1
ATOM 601 C CA . LEU A 1 78 ? 17.201 -3.848 -4.764 1.00 87.69 78 LEU A CA 1
ATOM 602 C C . LEU A 1 78 ? 17.463 -2.735 -3.736 1.00 87.69 78 LEU A C 1
ATOM 604 O O . LEU A 1 78 ? 16.628 -2.496 -2.871 1.00 87.69 78 LEU A O 1
ATOM 608 N N . SER A 1 79 ? 18.590 -2.025 -3.839 1.00 90.75 79 SER A N 1
ATOM 609 C CA . SER A 1 79 ? 18.901 -0.884 -2.969 1.00 90.75 79 SER A CA 1
ATOM 610 C C . SER A 1 79 ? 17.939 0.295 -3.147 1.00 90.75 79 SER A C 1
ATOM 612 O O . SER A 1 79 ? 17.727 1.051 -2.199 1.00 90.75 79 SER A O 1
ATOM 614 N N . VAL A 1 80 ? 17.338 0.455 -4.332 1.00 92.88 80 VAL A N 1
ATOM 615 C CA . VAL A 1 80 ? 16.311 1.473 -4.591 1.00 92.88 80 VAL A CA 1
ATOM 616 C C . VAL A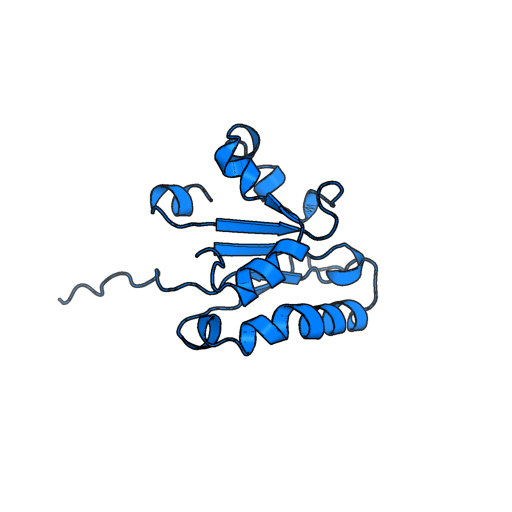 1 80 ? 15.029 1.117 -3.842 1.00 92.88 80 VAL A C 1
ATOM 618 O O . VAL A 1 80 ? 14.513 1.952 -3.104 1.00 92.88 80 VAL A O 1
ATOM 621 N N . ALA A 1 81 ? 14.576 -0.136 -3.940 1.00 89.31 81 ALA A N 1
ATOM 622 C CA . ALA A 1 81 ? 13.415 -0.622 -3.194 1.00 89.31 81 ALA A CA 1
ATOM 623 C C . ALA A 1 81 ? 13.636 -0.588 -1.671 1.00 89.31 81 ALA A C 1
ATOM 625 O O . ALA A 1 81 ? 12.747 -0.184 -0.923 1.00 89.31 81 ALA A O 1
ATOM 626 N N . ASP A 1 82 ? 14.834 -0.943 -1.199 1.00 90.25 82 ASP A N 1
ATOM 627 C CA . ASP A 1 82 ? 15.190 -0.857 0.222 1.00 90.25 82 ASP A CA 1
ATOM 628 C C . ASP A 1 82 ? 15.175 0.596 0.728 1.00 90.25 82 ASP A C 1
ATOM 630 O O . ASP A 1 82 ? 14.559 0.904 1.749 1.00 90.25 82 ASP A O 1
ATOM 634 N N . THR A 1 83 ? 15.754 1.527 -0.036 1.00 96.06 83 THR A N 1
ATOM 635 C CA . THR A 1 83 ? 15.690 2.965 0.279 1.00 96.06 83 THR A CA 1
ATOM 636 C C . THR A 1 83 ? 14.244 3.462 0.305 1.00 96.06 83 THR A C 1
ATOM 638 O O . THR A 1 83 ? 13.859 4.233 1.190 1.00 96.06 83 THR A O 1
ATOM 641 N N . TRP A 1 84 ? 13.419 3.009 -0.640 1.00 95.56 84 TRP A N 1
ATOM 642 C CA . TRP A 1 84 ? 12.004 3.352 -0.692 1.00 95.56 84 TRP A CA 1
ATOM 643 C C . TRP A 1 84 ? 11.244 2.834 0.535 1.00 95.56 84 TRP A C 1
ATOM 645 O O . TRP A 1 84 ? 10.479 3.588 1.140 1.00 95.56 84 TRP A O 1
ATOM 655 N N . LEU A 1 85 ? 11.497 1.592 0.956 1.00 93.81 85 LEU A N 1
ATOM 656 C CA . LEU A 1 85 ? 10.938 0.997 2.172 1.00 93.81 85 LEU A CA 1
ATOM 657 C C . LEU A 1 85 ? 11.324 1.788 3.422 1.00 93.81 85 LEU A C 1
ATOM 659 O O . LEU A 1 85 ? 10.455 2.158 4.213 1.00 93.81 85 LEU A O 1
ATOM 663 N N . GLN A 1 86 ? 12.612 2.083 3.591 1.00 93.94 86 GLN A N 1
ATOM 664 C CA . GLN A 1 86 ? 13.097 2.867 4.727 1.00 93.94 86 GLN A CA 1
ATOM 665 C C . GLN A 1 86 ? 12.453 4.257 4.764 1.00 93.94 86 GLN A C 1
ATOM 667 O O . GLN A 1 86 ? 12.027 4.717 5.818 1.00 93.94 86 GLN A O 1
ATOM 672 N N . THR A 1 87 ? 12.324 4.907 3.609 1.00 96.19 87 THR A N 1
ATOM 673 C CA . THR A 1 87 ? 11.761 6.259 3.518 1.00 96.19 87 THR A CA 1
ATOM 674 C C . THR A 1 87 ? 10.267 6.277 3.828 1.00 96.19 87 THR A C 1
ATOM 676 O O . THR A 1 87 ? 9.791 7.143 4.559 1.00 96.19 87 THR A O 1
ATOM 679 N N . ASN A 1 88 ? 9.515 5.325 3.276 1.00 95.00 88 ASN A N 1
ATOM 680 C CA . ASN A 1 88 ? 8.061 5.420 3.239 1.00 95.00 88 ASN A CA 1
ATOM 681 C C . ASN A 1 88 ? 7.348 4.526 4.258 1.00 95.00 88 ASN A C 1
ATOM 683 O O . ASN A 1 88 ? 6.237 4.845 4.675 1.00 95.00 88 ASN A O 1
ATOM 687 N N . ILE A 1 89 ? 7.965 3.420 4.679 1.00 94.00 89 ILE A N 1
ATOM 688 C CA . ILE A 1 89 ? 7.343 2.421 5.560 1.00 94.00 89 ILE A CA 1
ATOM 689 C C . ILE A 1 89 ? 7.927 2.452 6.970 1.00 94.00 89 ILE A C 1
ATOM 691 O O . ILE A 1 89 ? 7.191 2.209 7.926 1.00 94.00 89 ILE A O 1
ATOM 695 N N . ALA A 1 90 ? 9.198 2.821 7.153 1.00 94.06 90 ALA A N 1
ATOM 696 C CA . ALA A 1 90 ? 9.747 2.978 8.503 1.00 94.06 90 ALA A CA 1
ATOM 697 C C . ALA A 1 90 ? 8.928 3.942 9.396 1.00 94.06 90 ALA A C 1
ATOM 699 O O . ALA A 1 90 ? 8.740 3.612 10.570 1.00 94.06 90 ALA A O 1
ATOM 700 N N . PRO A 1 91 ? 8.354 5.059 8.885 1.00 94.06 91 PRO A N 1
ATOM 701 C CA . PRO A 1 91 ? 7.454 5.909 9.671 1.00 94.06 91 PRO A CA 1
ATOM 702 C C . PRO A 1 91 ? 6.177 5.204 10.148 1.00 94.06 91 PRO A C 1
ATOM 704 O O . PRO A 1 91 ? 5.669 5.515 11.223 1.00 94.06 91 PRO A O 1
ATOM 707 N N . LEU A 1 92 ? 5.648 4.245 9.376 1.00 92.12 92 LEU A N 1
ATOM 708 C CA . LEU A 1 92 ? 4.519 3.425 9.819 1.00 92.12 92 LEU A CA 1
ATOM 709 C C . LEU A 1 92 ? 4.949 2.569 11.009 1.00 92.12 92 LEU A C 1
ATOM 711 O O . LEU A 1 92 ? 4.289 2.604 12.041 1.00 92.12 92 LEU A O 1
ATOM 715 N N . ILE A 1 93 ? 6.067 1.851 10.885 1.00 91.06 93 ILE A N 1
ATOM 716 C CA . ILE A 1 93 ? 6.566 0.922 11.912 1.00 91.06 93 ILE A CA 1
ATOM 717 C C . ILE A 1 93 ? 6.871 1.649 13.234 1.00 91.06 93 ILE A C 1
ATOM 719 O O . ILE A 1 93 ? 6.661 1.096 14.315 1.00 91.06 93 ILE A O 1
ATOM 723 N N . SER A 1 94 ? 7.342 2.897 13.167 1.00 92.94 94 SER A N 1
ATOM 724 C CA . SER A 1 94 ? 7.611 3.721 14.351 1.00 92.94 94 SER A CA 1
ATOM 725 C C . SER A 1 94 ? 6.370 4.407 14.933 1.00 92.94 94 SER A C 1
ATOM 727 O O . SER A 1 94 ? 6.442 4.950 16.036 1.00 92.94 94 SER A O 1
ATOM 729 N N . SER A 1 95 ? 5.234 4.392 14.231 1.00 90.50 95 SER A N 1
ATOM 730 C CA . SER A 1 95 ? 4.013 5.059 14.686 1.00 90.50 95 SER A CA 1
ATOM 731 C C . SER A 1 95 ? 3.332 4.307 15.834 1.00 90.50 95 SER A C 1
ATOM 733 O O . SER A 1 95 ? 3.256 3.077 15.844 1.00 90.50 95 SER A O 1
ATOM 735 N N . ALA A 1 96 ? 2.739 5.051 16.772 1.00 89.69 96 ALA A N 1
ATOM 736 C CA . ALA A 1 96 ? 1.939 4.467 17.853 1.00 89.69 96 ALA A CA 1
ATOM 737 C C . ALA A 1 96 ? 0.728 3.671 17.325 1.00 89.69 96 ALA A C 1
ATOM 739 O O . ALA A 1 96 ? 0.337 2.665 17.918 1.00 89.69 96 ALA A O 1
ATOM 740 N N . LEU A 1 97 ? 0.166 4.096 16.185 1.00 85.81 97 LEU A N 1
ATOM 741 C CA . LEU A 1 97 ? -0.925 3.402 15.495 1.00 85.81 97 LEU A CA 1
ATOM 742 C C . LEU A 1 97 ? -0.523 1.976 15.124 1.00 85.81 97 LEU A C 1
ATOM 744 O O . LEU A 1 97 ? -1.271 1.039 15.372 1.00 85.81 97 LEU A O 1
ATOM 748 N N . PHE A 1 98 ? 0.676 1.811 14.565 1.00 87.00 98 PHE A N 1
ATOM 749 C CA . PHE A 1 98 ? 1.183 0.501 14.185 1.00 87.00 98 PHE A CA 1
ATOM 750 C C . PHE A 1 98 ? 1.645 -0.319 15.392 1.00 87.00 98 PHE A C 1
ATOM 752 O O . PHE A 1 98 ? 1.383 -1.512 15.456 1.00 87.00 98 PHE A O 1
ATOM 759 N N . GLN A 1 99 ? 2.310 0.298 16.369 1.00 89.06 99 GLN A N 1
ATOM 760 C CA . GLN A 1 99 ? 2.845 -0.425 17.531 1.00 89.06 99 GLN A CA 1
ATOM 761 C C . GLN A 1 99 ? 1.766 -0.971 18.475 1.00 89.06 99 GLN A C 1
ATOM 763 O O . GLN A 1 99 ? 2.058 -1.850 19.281 1.00 89.06 99 GLN A O 1
ATOM 768 N N . THR A 1 100 ? 0.533 -0.468 18.383 1.00 86.81 100 THR A N 1
ATOM 769 C CA . THR A 1 100 ? -0.580 -0.946 19.210 1.00 86.81 100 THR A CA 1
ATOM 770 C C . THR A 1 100 ? -1.016 -2.357 18.804 1.00 86.81 100 THR A C 1
ATOM 772 O O . THR A 1 100 ? -1.079 -3.247 19.651 1.00 86.81 100 THR A O 1
ATOM 775 N N . ASP A 1 101 ? -1.315 -2.577 17.522 1.00 82.38 101 ASP A N 1
ATOM 776 C CA . ASP A 1 101 ? -1.796 -3.867 17.002 1.00 82.38 101 ASP A CA 1
ATOM 777 C C . ASP A 1 101 ? -1.585 -4.051 15.485 1.00 82.38 101 ASP A C 1
ATOM 779 O O . ASP A 1 101 ? -2.231 -4.878 14.839 1.00 82.38 101 ASP A O 1
ATOM 783 N N . GLY A 1 102 ? -0.653 -3.305 14.897 1.00 83.81 102 GLY A N 1
ATOM 784 C CA . GLY A 1 102 ? -0.347 -3.364 13.478 1.00 83.81 102 GLY A CA 1
ATOM 785 C C . GLY A 1 102 ? 0.302 -4.683 13.051 1.00 83.81 102 GLY A C 1
ATOM 786 O O . GLY A 1 102 ? 1.141 -5.254 13.744 1.00 83.81 102 GLY A O 1
ATOM 787 N N . LEU A 1 103 ? -0.059 -5.146 11.855 1.00 88.88 103 LEU A N 1
ATOM 788 C CA . LEU A 1 103 ? 0.624 -6.212 11.139 1.00 88.88 103 LEU A CA 1
ATOM 789 C C . LEU A 1 103 ? 1.272 -5.602 9.892 1.00 88.88 103 LEU A C 1
ATOM 791 O O . LEU A 1 103 ? 0.730 -4.701 9.268 1.00 88.88 103 LEU A O 1
ATOM 795 N N . LEU A 1 104 ? 2.460 -6.050 9.520 1.00 86.69 104 LEU A N 1
ATOM 796 C CA . LEU A 1 104 ? 3.043 -5.676 8.239 1.00 86.69 104 LEU A CA 1
ATOM 797 C C . LEU A 1 104 ? 3.464 -6.945 7.533 1.00 86.69 104 LEU A C 1
ATOM 799 O O . LEU A 1 104 ? 4.378 -7.634 7.977 1.00 86.69 104 LEU A O 1
ATOM 803 N N . ILE A 1 105 ? 2.784 -7.250 6.437 1.00 85.88 105 ILE A N 1
ATOM 804 C CA . ILE A 1 105 ? 3.183 -8.323 5.536 1.00 85.88 105 ILE A CA 1
ATOM 805 C C . ILE A 1 105 ? 3.910 -7.685 4.370 1.00 85.88 105 ILE A C 1
ATOM 807 O O . ILE A 1 105 ? 3.332 -6.846 3.695 1.00 85.88 105 ILE A O 1
ATOM 811 N N . VAL A 1 106 ? 5.150 -8.101 4.148 1.00 84.38 106 VAL A N 1
ATOM 812 C CA . VAL A 1 106 ? 5.955 -7.782 2.969 1.00 84.38 106 VAL A CA 1
ATOM 813 C C . VAL A 1 106 ? 6.088 -9.070 2.169 1.00 84.38 106 VAL A C 1
ATOM 815 O O . VAL A 1 106 ? 6.623 -10.051 2.684 1.00 84.38 106 VAL A O 1
ATOM 818 N N . TRP A 1 107 ? 5.566 -9.096 0.946 1.00 79.62 107 TRP A N 1
ATOM 819 C CA . TRP A 1 107 ? 5.633 -10.285 0.088 1.00 79.62 107 TRP A CA 1
ATOM 820 C C . TRP A 1 107 ? 6.036 -9.943 -1.352 1.00 79.62 107 TRP A C 1
ATOM 822 O O . TRP A 1 107 ? 6.221 -8.767 -1.671 1.00 79.62 107 TRP A O 1
ATOM 832 N N . TRP A 1 108 ? 6.113 -10.967 -2.207 1.00 76.75 108 TRP A N 1
ATOM 833 C CA . TRP A 1 108 ? 6.486 -10.860 -3.615 1.00 76.75 108 TRP A CA 1
ATOM 834 C C . TRP A 1 108 ? 5.473 -11.542 -4.540 1.00 76.75 108 TRP A C 1
ATOM 836 O O . TRP A 1 108 ? 5.060 -12.665 -4.254 1.00 76.75 108 TRP A O 1
ATOM 846 N N . ASP A 1 109 ? 5.063 -10.881 -5.631 1.00 75.12 109 ASP A N 1
ATOM 847 C CA . ASP A 1 109 ? 4.054 -11.415 -6.569 1.00 75.12 109 ASP A CA 1
ATOM 848 C C . ASP A 1 109 ? 4.620 -12.422 -7.594 1.00 75.12 109 ASP A C 1
ATOM 850 O O . ASP A 1 109 ? 3.874 -13.209 -8.177 1.00 75.12 109 ASP A O 1
ATOM 854 N N . SER A 1 110 ? 5.939 -12.416 -7.802 1.00 66.81 110 SER A N 1
ATOM 855 C CA . SER A 1 110 ? 6.643 -13.224 -8.794 1.00 66.81 110 SER A CA 1
ATOM 856 C C . SER A 1 110 ? 8.093 -13.490 -8.371 1.00 66.81 110 SER A C 1
ATOM 858 O O . SER A 1 110 ? 8.704 -12.733 -7.616 1.00 66.81 110 SER A O 1
ATOM 860 N N . SER A 1 111 ? 8.641 -14.625 -8.818 1.00 57.22 111 SER A N 1
ATOM 861 C CA . SER A 1 111 ? 9.952 -15.133 -8.385 1.00 57.22 111 SER A CA 1
ATOM 862 C C . SER A 1 111 ? 11.133 -14.669 -9.244 1.00 57.22 111 SER A C 1
ATOM 864 O O . SER A 1 111 ? 12.277 -14.982 -8.921 1.00 57.22 111 SER A O 1
ATOM 866 N N . SER A 1 112 ? 10.891 -13.955 -10.345 1.00 53.88 112 SER A N 1
ATOM 867 C CA . SER A 1 112 ? 11.935 -13.435 -11.232 1.00 53.88 112 SER A CA 1
ATOM 868 C C . SER A 1 112 ? 11.940 -11.912 -11.183 1.00 53.88 112 SER A C 1
ATOM 870 O O . SER A 1 112 ? 11.364 -11.290 -12.059 1.00 53.88 112 SER A O 1
ATOM 872 N N . PHE A 1 113 ? 12.622 -11.345 -10.187 1.00 46.09 113 PHE A N 1
ATOM 873 C CA . PHE A 1 113 ? 12.682 -9.910 -9.855 1.00 46.09 113 PHE A CA 1
ATOM 874 C C . PHE A 1 113 ? 11.544 -9.470 -8.924 1.00 46.09 113 PHE A C 1
ATOM 876 O O . PHE A 1 113 ? 10.427 -9.170 -9.325 1.00 46.09 113 PHE A O 1
ATOM 883 N N . ALA A 1 114 ? 11.882 -9.540 -7.635 1.00 39.38 114 ALA A N 1
ATOM 884 C CA . ALA A 1 114 ? 11.136 -9.099 -6.469 1.00 39.38 114 ALA A CA 1
ATOM 885 C C . ALA A 1 114 ? 10.205 -7.899 -6.739 1.00 39.38 114 ALA A C 1
ATOM 887 O O . ALA A 1 114 ? 10.687 -6.824 -7.040 1.00 39.38 114 ALA A O 1
ATOM 888 N N . ARG A 1 115 ? 8.892 -8.068 -6.552 1.00 53.25 115 ARG A N 1
ATOM 889 C CA . ARG A 1 115 ? 7.909 -6.992 -6.322 1.00 53.25 115 ARG A CA 1
ATOM 890 C C . ARG A 1 115 ? 7.308 -6.933 -4.915 1.00 53.25 115 ARG A C 1
ATOM 892 O O . ARG A 1 115 ? 6.480 -7.767 -4.571 1.00 53.25 115 ARG A O 1
ATOM 899 N N . LEU A 1 116 ? 7.708 -5.965 -4.098 1.00 43.66 116 LEU A N 1
ATOM 900 C CA . LEU A 1 116 ? 7.159 -5.744 -2.756 1.00 43.66 116 LEU A CA 1
ATOM 901 C C . LEU A 1 116 ? 5.654 -5.446 -2.793 1.00 43.66 116 LEU A C 1
ATOM 903 O O . LEU A 1 116 ? 5.217 -4.499 -3.443 1.00 43.66 116 LEU A O 1
ATOM 907 N N . LEU A 1 117 ? 4.881 -6.137 -1.961 1.00 47.38 117 LEU A N 1
ATOM 908 C CA . LEU A 1 117 ? 3.589 -5.619 -1.526 1.00 47.38 117 LEU A CA 1
ATOM 909 C C . LEU A 1 117 ? 3.489 -5.628 -0.009 1.00 47.38 117 LEU A C 1
ATOM 911 O O . LEU A 1 117 ? 3.758 -6.635 0.645 1.00 47.38 117 LEU A O 1
ATOM 915 N N . LEU A 1 118 ? 3.092 -4.467 0.514 1.00 44.84 118 LEU A N 1
ATOM 916 C CA . LEU A 1 118 ? 2.838 -4.257 1.927 1.00 44.84 118 LEU A CA 1
ATOM 917 C C . LEU A 1 118 ? 1.346 -4.420 2.215 1.00 44.84 118 LEU A C 1
ATOM 919 O O . LEU A 1 118 ? 0.520 -3.722 1.618 1.00 44.84 118 LEU A O 1
ATOM 923 N N . ALA A 1 119 ? 1.006 -5.286 3.168 1.00 42.00 119 ALA A N 1
ATOM 924 C CA . ALA A 1 119 ? -0.342 -5.373 3.713 1.00 42.00 119 ALA A CA 1
ATOM 925 C C . ALA A 1 119 ? -0.364 -5.372 5.257 1.00 42.00 119 ALA A C 1
ATOM 927 O O . ALA A 1 119 ? -0.050 -6.360 5.918 1.00 42.00 119 ALA A O 1
ATOM 928 N N . ASN A 1 120 ? -0.805 -4.212 5.754 1.00 44.69 120 ASN A N 1
ATOM 929 C CA . ASN A 1 120 ? -1.866 -3.950 6.732 1.00 44.69 120 ASN A CA 1
ATOM 930 C C . ASN A 1 120 ? -1.688 -3.968 8.266 1.00 44.69 120 ASN A C 1
ATOM 932 O O . ASN A 1 120 ? -1.889 -4.994 8.920 1.00 44.69 120 ASN A O 1
ATOM 936 N N . ALA A 1 121 ? -1.612 -2.763 8.848 1.00 38.12 121 ALA A N 1
ATOM 937 C CA . ALA A 1 121 ? -1.924 -2.496 10.250 1.00 38.12 121 ALA A CA 1
ATOM 938 C C . ALA A 1 121 ? -3.418 -2.760 10.534 1.00 38.12 121 ALA A C 1
ATOM 940 O O . ALA A 1 121 ? -4.264 -1.952 10.160 1.00 38.12 121 ALA A O 1
ATOM 941 N N . THR A 1 122 ? -3.770 -3.887 11.166 1.00 42.84 122 THR A N 1
ATOM 942 C CA . THR A 1 122 ? -5.173 -4.169 11.513 1.00 42.84 122 THR A CA 1
ATOM 943 C C . THR A 1 122 ? -5.384 -4.127 13.016 1.00 42.84 122 THR A C 1
ATOM 945 O O . THR A 1 122 ? -4.943 -5.032 13.716 1.00 42.84 122 THR A O 1
ATOM 948 N N . ALA A 1 123 ? -6.239 -3.214 13.478 1.00 38.03 123 ALA A N 1
ATOM 949 C CA . ALA A 1 123 ? -6.975 -3.430 14.715 1.00 38.03 123 ALA A CA 1
ATOM 950 C C . ALA A 1 123 ? -7.982 -4.577 14.517 1.00 38.03 123 ALA A C 1
ATOM 952 O O . ALA A 1 123 ? -9.088 -4.373 14.011 1.00 38.03 123 ALA A O 1
ATOM 953 N N . ARG A 1 124 ? -7.536 -5.795 14.864 1.00 42.16 124 ARG A N 1
ATOM 954 C CA . ARG A 1 124 ? -8.250 -7.087 14.972 1.00 42.16 124 ARG A CA 1
ATOM 955 C C . ARG A 1 124 ? -9.229 -7.463 13.846 1.00 42.16 124 ARG A C 1
ATOM 957 O O . ARG A 1 124 ? -10.305 -6.884 13.713 1.00 42.16 124 ARG A O 1
ATOM 964 N N . ALA A 1 125 ? -8.959 -8.611 13.216 1.00 34.72 125 ALA A N 1
ATOM 965 C CA . ALA A 1 125 ? -9.928 -9.717 13.136 1.00 34.72 125 ALA A CA 1
ATOM 966 C C . ALA A 1 125 ? -9.294 -10.994 12.547 1.00 34.72 125 ALA A C 1
ATOM 968 O O . ALA A 1 125 ? -9.430 -11.241 11.361 1.00 34.72 125 ALA A O 1
ATOM 969 N N . PHE A 1 126 ? -8.665 -11.828 13.381 1.00 34.19 126 PHE A N 1
ATOM 970 C CA . PHE A 1 126 ? -8.676 -13.293 13.231 1.00 34.19 126 PHE A CA 1
ATOM 971 C C . PHE A 1 126 ? -8.530 -13.916 14.625 1.00 34.19 126 PHE A C 1
ATOM 973 O O . PHE A 1 126 ? -7.472 -14.382 15.027 1.00 34.19 126 PHE A O 1
ATOM 980 N N . ALA A 1 127 ? -9.617 -13.885 15.392 1.00 29.86 127 ALA A N 1
ATOM 981 C CA . ALA A 1 127 ? -9.825 -14.829 16.478 1.00 29.86 127 ALA A CA 1
ATOM 982 C C . ALA A 1 127 ? -11.138 -15.544 16.166 1.00 29.86 127 ALA A C 1
ATOM 984 O O . ALA A 1 127 ? -12.217 -14.988 16.362 1.00 29.86 127 ALA A O 1
ATOM 985 N N . LYS A 1 128 ? -11.048 -16.764 15.631 1.00 30.06 128 LYS A N 1
ATOM 986 C CA . LYS A 1 128 ? -12.144 -17.718 15.793 1.00 30.06 128 LYS A CA 1
ATOM 987 C C . LYS A 1 128 ? -12.223 -17.983 17.306 1.00 30.06 128 LYS A C 1
ATOM 989 O O . LYS A 1 128 ? -11.170 -18.266 17.883 1.00 30.06 128 LYS A O 1
ATOM 994 N N . PRO A 1 129 ? -13.382 -17.855 17.973 1.00 33.97 129 PRO A N 1
ATOM 995 C CA . PRO A 1 129 ? -13.493 -18.285 19.359 1.00 33.97 129 PRO A CA 1
ATOM 996 C C . PRO A 1 129 ? -13.081 -19.757 19.428 1.00 33.97 129 PRO A C 1
ATOM 998 O O . PRO A 1 129 ? -13.572 -20.572 18.644 1.00 33.97 129 PRO A O 1
ATOM 1001 N N . LEU A 1 130 ? -12.150 -20.092 20.318 1.00 38.25 130 LEU A N 1
ATOM 1002 C CA . LEU A 1 130 ? -12.028 -21.469 20.772 1.00 38.25 130 LEU A CA 1
ATOM 1003 C C . LEU A 1 130 ? -13.317 -21.749 21.542 1.00 38.25 130 LEU A C 1
ATOM 1005 O O . LEU A 1 130 ? -13.545 -21.162 22.599 1.00 38.25 130 LEU A O 1
ATOM 1009 N N . GLU A 1 131 ? -14.193 -22.565 20.965 1.00 42.34 131 GLU A N 1
ATOM 1010 C CA . GLU A 1 131 ? -15.307 -23.132 21.711 1.00 42.34 131 GLU A CA 1
ATOM 1011 C C . GLU A 1 131 ? -14.712 -23.976 22.838 1.00 42.34 131 GLU A C 1
ATOM 1013 O O . GLU A 1 131 ? -13.920 -24.888 22.603 1.00 42.34 131 GLU A O 1
ATOM 1018 N N . SER A 1 132 ? -15.037 -23.606 24.073 1.00 40.59 132 SER A N 1
ATOM 1019 C CA . SER A 1 132 ? -14.734 -24.394 25.257 1.00 40.59 132 SER A CA 1
ATOM 1020 C C . SER A 1 132 ? -15.641 -25.624 25.270 1.00 40.59 132 SER A C 1
ATOM 1022 O O . SER A 1 132 ? -16.849 -25.486 25.481 1.00 40.59 132 SER A O 1
ATOM 1024 N N . GLY A 1 133 ? -15.050 -26.795 25.046 1.00 41.44 133 GLY A N 1
ATOM 1025 C CA . GLY A 1 133 ? -15.594 -28.107 25.393 1.00 41.44 133 GLY A CA 1
ATOM 1026 C C . GLY A 1 133 ? -14.655 -28.797 26.365 1.00 41.44 133 GLY A C 1
ATOM 1027 O O . GLY A 1 133 ? -13.427 -28.681 26.147 1.00 41.44 133 GLY A O 1
#

Solvent-accessible surface area (backbone atoms only — not comparable to full-atom values): 7584 Å² total; per-residue (Å²): 106,68,69,40,54,75,70,72,43,49,58,34,37,28,27,32,58,52,94,74,51,72,58,90,75,36,70,66,77,73,37,62,78,25,71,77,26,71,78,52,42,65,29,57,38,43,32,76,54,50,62,55,26,56,76,69,73,61,62,43,56,34,39,38,40,30,56,37,60,45,46,20,20,58,77,36,57,63,68,50,19,50,52,44,42,57,70,69,44,45,62,48,66,72,28,69,76,31,67,71,51,39,41,80,41,78,46,63,87,48,92,83,53,48,32,53,37,44,42,34,45,31,85,77,87,90,75,78,79,79,79,88,126

Sequence (133 aa):
MRELVAAGKSWKAYIEGYPSYDANHVPMSYFADIRNNPTQAANMVPFTQFATDLANGTLPQFSFITPNLCNDAHDCALSVADTWLQTNIAPLISSALFQTDGLLIVWWDSSSFARLLLANATARAFAKPLESG

Foldseek 3Di:
DVVCVVVVFDEAEAEAPPPPADCVQPVLVVDPVQVVDVVNVVRYYHNVVLVVCLVVVNHTLKYKYFYGCQLQQNPHHPVSVVVVCCVRVVSVCPDPLCVVQFDWDWDAPDDPTGGTMTIGTHPDDDDDDPPDD

pLDDT: mean 83.47, std 19.85, range [29.86, 98.44]

Secondary structure (DSSP, 8-state):
-HHHHHTT--EEEEETTTTS--GGG-GGGG-HHHHT-HHHHTTEEETHHHHHHHHTT---SEEEEE--TTTTTSSS-HHHHHHHHHHHTHHHHHSHHHHHH---EEEES-SSS--EEEE---S----------